Protein AF-A0A661R5F7-F1 (afdb_monomer)

Solvent-accessible surface area (backbone atoms only — not comparable to full-atom values): 4643 Å² total; per-residue (Å²): 133,87,80,90,73,87,47,75,76,60,47,48,55,54,55,51,70,74,42,87,55,46,79,44,67,44,79,51,73,68,55,51,50,43,51,53,52,26,58,76,66,72,36,55,34,38,29,37,73,33,80,76,94,55,86,82,50,52,73,40,91,49,71,66,54,45,52,52,53,48,60,75,70,55,131

Structure (mmCIF, N/CA/C/O backbone):
data_AF-A0A661R5F7-F1
#
_entry.id   AF-A0A661R5F7-F1
#
loop_
_atom_site.group_PDB
_atom_site.id
_atom_site.type_symbol
_atom_site.label_atom_id
_atom_site.label_alt_id
_atom_site.label_comp_id
_atom_site.label_asym_id
_atom_site.label_entity_id
_atom_site.label_seq_id
_atom_site.pdbx_PDB_ins_code
_atom_site.Cartn_x
_atom_site.Cartn_y
_atom_site.Cartn_z
_atom_site.occupancy
_atom_site.B_iso_or_equiv
_atom_site.auth_seq_id
_atom_site.auth_comp_id
_atom_site.auth_asym_id
_atom_site.auth_atom_id
_atom_site.pdbx_PDB_model_num
ATOM 1 N N . ILE A 1 1 ? 5.610 -19.905 -0.687 1.00 45.62 1 ILE A N 1
ATOM 2 C CA . ILE A 1 1 ? 5.979 -20.673 -1.903 1.00 45.62 1 ILE A CA 1
ATOM 3 C C . ILE A 1 1 ? 6.514 -19.681 -2.935 1.00 45.62 1 ILE A C 1
ATOM 5 O O . ILE A 1 1 ? 5.771 -18.776 -3.302 1.00 45.62 1 ILE A O 1
ATOM 9 N N . PRO A 1 2 ? 7.790 -19.748 -3.346 1.00 55.84 2 PRO A N 1
ATOM 10 C CA . PRO A 1 2 ? 8.280 -18.962 -4.475 1.00 55.84 2 PRO A CA 1
ATOM 11 C C . PRO A 1 2 ? 7.667 -19.500 -5.777 1.00 55.84 2 PRO A C 1
ATOM 13 O O . PRO A 1 2 ? 7.762 -20.690 -6.053 1.00 55.84 2 PRO A O 1
ATOM 16 N N . ILE A 1 3 ? 7.022 -18.637 -6.568 1.00 60.81 3 ILE A N 1
ATOM 17 C CA . ILE A 1 3 ? 6.551 -19.014 -7.906 1.00 60.81 3 ILE A CA 1
ATOM 18 C C . ILE A 1 3 ? 7.762 -18.948 -8.843 1.00 60.81 3 ILE A C 1
ATOM 20 O O . ILE A 1 3 ? 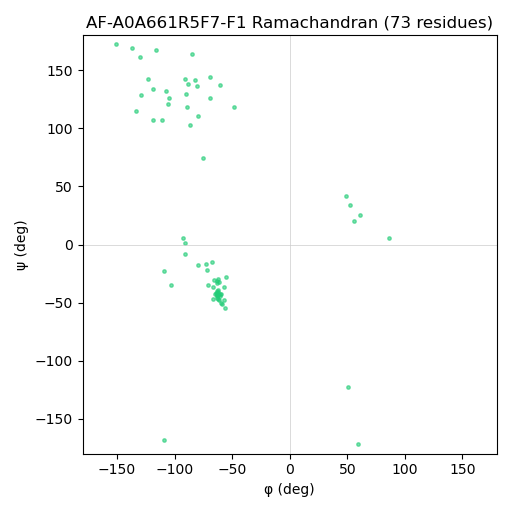8.302 -17.866 -9.078 1.00 60.81 3 ILE A O 1
ATOM 24 N N . VAL A 1 4 ? 8.220 -20.107 -9.319 1.00 61.69 4 VAL A N 1
ATOM 25 C CA . VAL A 1 4 ? 9.349 -20.263 -10.253 1.00 61.69 4 VAL A CA 1
ATOM 26 C C . VAL A 1 4 ? 8.920 -19.863 -11.661 1.00 61.69 4 VAL A C 1
ATOM 28 O O . VAL A 1 4 ? 8.659 -20.694 -12.521 1.00 61.69 4 VAL A O 1
ATOM 31 N N . THR A 1 5 ? 8.791 -18.557 -11.874 1.00 69.44 5 THR A N 1
ATOM 32 C CA . THR A 1 5 ? 8.450 -17.983 -13.181 1.00 69.44 5 THR A CA 1
ATOM 33 C C . THR A 1 5 ? 9.678 -17.638 -14.026 1.00 69.44 5 THR A C 1
ATOM 35 O O . THR A 1 5 ? 9.514 -17.242 -15.170 1.00 69.44 5 THR A O 1
ATOM 38 N N . ASP A 1 6 ? 10.885 -17.720 -13.451 1.00 79.12 6 ASP A N 1
ATOM 39 C CA . ASP A 1 6 ? 12.144 -17.206 -14.023 1.00 79.12 6 ASP A CA 1
ATOM 40 C C . ASP A 1 6 ? 12.108 -15.702 -14.387 1.00 79.12 6 ASP A C 1
ATOM 42 O O . ASP A 1 6 ? 12.911 -15.186 -15.154 1.00 79.12 6 ASP A O 1
ATOM 46 N N . LEU A 1 7 ? 11.170 -14.945 -13.799 1.00 81.00 7 LEU A N 1
ATOM 47 C CA . LEU A 1 7 ? 10.966 -13.523 -14.115 1.00 81.00 7 LEU A CA 1
ATOM 48 C C . LEU A 1 7 ? 11.779 -12.561 -13.235 1.00 81.00 7 LEU A C 1
ATOM 50 O O . LEU A 1 7 ? 11.629 -11.344 -13.359 1.00 81.00 7 LEU A O 1
ATOM 54 N N . GLY A 1 8 ? 12.591 -13.061 -12.300 1.00 82.88 8 GLY A N 1
ATOM 55 C CA . GLY A 1 8 ? 13.320 -12.218 -11.346 1.00 82.88 8 GLY A CA 1
ATOM 56 C C . GLY A 1 8 ? 12.396 -11.205 -10.652 1.00 82.88 8 GLY A C 1
ATOM 57 O O . GLY A 1 8 ? 11.390 -11.586 -10.056 1.00 82.88 8 GLY A O 1
ATOM 58 N N . HIS A 1 9 ? 12.698 -9.907 -10.771 1.00 78.75 9 HIS A N 1
ATOM 59 C CA . HIS A 1 9 ? 11.887 -8.809 -10.219 1.00 78.75 9 HIS A CA 1
ATOM 60 C C . HIS A 1 9 ? 10.562 -8.570 -10.963 1.00 78.75 9 HIS A C 1
ATOM 62 O O . HIS A 1 9 ? 9.623 -8.022 -10.384 1.00 78.75 9 HIS A O 1
ATOM 68 N N . ALA A 1 10 ? 10.435 -9.001 -12.223 1.00 82.19 10 ALA A N 1
ATOM 69 C CA . ALA A 1 10 ? 9.205 -8.810 -12.994 1.00 82.19 10 ALA A CA 1
ATOM 70 C C . ALA A 1 10 ? 8.023 -9.626 -12.435 1.00 82.19 10 ALA A C 1
ATOM 72 O O . ALA A 1 10 ? 6.867 -9.292 -12.694 1.00 82.19 10 ALA A O 1
ATOM 73 N N . ARG A 1 11 ? 8.283 -10.617 -11.567 1.00 84.00 11 ARG A N 1
ATOM 74 C CA . ARG A 1 11 ? 7.243 -11.305 -10.779 1.00 84.00 11 ARG A CA 1
ATOM 75 C C . ARG A 1 11 ? 6.390 -10.349 -9.938 1.00 84.00 11 ARG A C 1
ATOM 77 O O . ARG A 1 11 ? 5.226 -10.648 -9.694 1.00 84.00 11 ARG A O 1
ATOM 84 N N . ASN A 1 12 ? 6.936 -9.203 -9.523 1.00 84.69 12 ASN A N 1
ATOM 85 C CA . ASN A 1 12 ? 6.207 -8.226 -8.715 1.00 84.69 12 ASN A CA 1
ATOM 86 C C . ASN A 1 12 ? 5.014 -7.665 -9.490 1.00 84.69 12 ASN A C 1
ATOM 88 O O . ASN A 1 12 ? 3.962 -7.417 -8.911 1.00 84.69 12 ASN A O 1
ATOM 92 N N . VAL A 1 13 ? 5.126 -7.560 -10.819 1.00 89.75 13 VAL A N 1
ATOM 93 C CA . VAL A 1 13 ? 3.999 -7.165 -11.670 1.00 89.75 13 VAL A CA 1
ATOM 94 C C . VAL A 1 13 ? 2.863 -8.174 -11.573 1.00 89.75 13 VAL A C 1
ATOM 96 O O . VAL A 1 13 ? 1.711 -7.763 -11.484 1.00 89.75 13 VAL A O 1
ATOM 99 N N . LEU A 1 14 ? 3.167 -9.474 -11.548 1.00 89.25 14 LEU A N 1
ATOM 100 C CA . LEU A 1 14 ? 2.148 -10.513 -11.399 1.00 89.25 14 LEU A CA 1
ATOM 101 C C . LEU A 1 14 ? 1.441 -10.397 -10.050 1.00 89.25 14 LEU A C 1
ATOM 103 O O . LEU A 1 14 ? 0.216 -10.394 -10.029 1.00 89.25 14 LEU A O 1
ATOM 107 N N . ILE A 1 15 ? 2.202 -10.213 -8.966 1.00 88.38 15 ILE A N 1
ATOM 108 C CA . ILE A 1 15 ? 1.665 -10.025 -7.609 1.00 88.38 15 ILE A CA 1
ATOM 109 C C . ILE A 1 15 ? 0.707 -8.835 -7.588 1.00 88.38 15 ILE A C 1
ATOM 111 O O . ILE A 1 15 ? -0.463 -8.983 -7.239 1.00 88.38 15 ILE A O 1
ATOM 115 N N . VAL A 1 16 ? 1.166 -7.666 -8.048 1.00 94.44 16 VAL A N 1
ATOM 116 C CA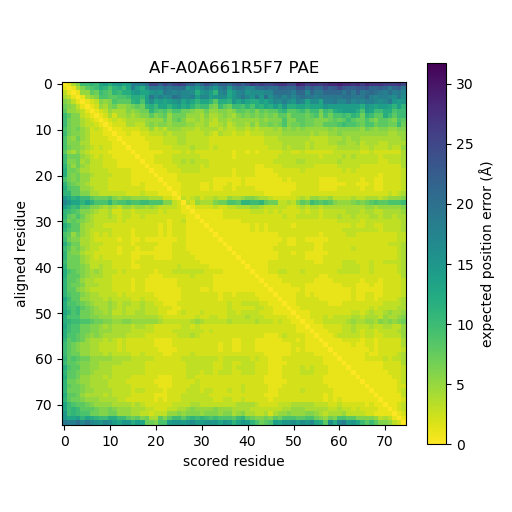 . VAL A 1 16 ? 0.321 -6.469 -8.098 1.00 94.44 16 VAL A CA 1
ATOM 117 C C . VAL A 1 16 ? -0.905 -6.708 -8.975 1.00 94.44 16 VAL A C 1
ATOM 119 O O . VAL A 1 16 ? -2.008 -6.333 -8.589 1.00 94.44 16 VAL A O 1
ATOM 122 N N . ARG A 1 17 ? -0.762 -7.349 -10.142 1.00 93.38 17 ARG A N 1
ATOM 123 C CA . ARG A 1 17 ? -1.879 -7.634 -11.059 1.00 93.38 17 ARG A CA 1
ATOM 124 C C . ARG A 1 17 ? -2.899 -8.610 -10.482 1.00 93.38 17 ARG A C 1
ATOM 126 O O . ARG A 1 17 ? -4.072 -8.433 -10.802 1.00 93.38 17 ARG A O 1
ATOM 133 N N . SER A 1 18 ? -2.498 -9.548 -9.631 1.00 92.75 18 SER A N 1
ATOM 134 C CA . SER A 1 18 ? -3.409 -10.510 -8.998 1.00 92.75 18 SER A CA 1
ATOM 135 C C . SER A 1 18 ? -4.187 -9.968 -7.796 1.00 92.75 18 SER A C 1
ATOM 137 O O . SER A 1 18 ? -5.182 -10.574 -7.430 1.00 92.75 18 SER A O 1
ATOM 139 N N . SER A 1 19 ? -3.773 -8.853 -7.187 1.00 94.06 19 SER A N 1
ATOM 140 C CA . SER A 1 19 ? -4.422 -8.329 -5.970 1.00 94.06 19 SER A CA 1
ATOM 141 C C . SER A 1 19 ? -5.547 -7.336 -6.262 1.00 94.06 19 SER A C 1
ATOM 143 O O . SER A 1 19 ? -5.376 -6.482 -7.124 1.00 94.06 19 SER A O 1
ATOM 145 N N . ASP A 1 20 ? -6.648 -7.328 -5.516 1.00 95.00 20 ASP A N 1
ATOM 146 C CA . ASP A 1 20 ? -7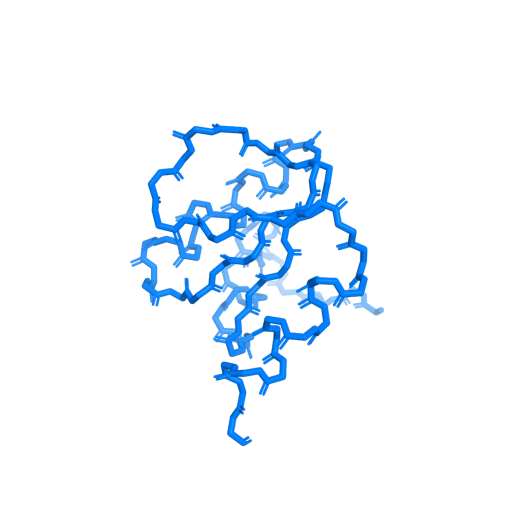.675 -6.278 -5.669 1.00 95.00 20 ASP A CA 1
ATOM 147 C C . ASP A 1 20 ? -7.159 -4.891 -5.250 1.00 95.00 20 ASP A C 1
ATOM 149 O O . ASP A 1 20 ? -7.442 -3.879 -5.891 1.00 95.00 20 ASP A O 1
ATOM 153 N N . LEU A 1 21 ? -6.324 -4.859 -4.209 1.00 96.62 21 LEU A N 1
ATOM 154 C CA . LEU A 1 21 ? -5.653 -3.676 -3.673 1.00 96.62 21 LEU A CA 1
ATOM 155 C C . LEU A 1 21 ? -4.322 -4.056 -3.021 1.00 96.62 21 LEU A C 1
ATOM 157 O O . LEU A 1 21 ? -4.001 -5.238 -2.875 1.00 96.62 21 LEU A O 1
ATOM 161 N N . LEU A 1 22 ? -3.537 -3.054 -2.627 1.00 96.94 22 LEU A N 1
ATOM 162 C CA . LEU A 1 22 ? -2.268 -3.253 -1.929 1.00 96.94 22 LEU A CA 1
ATOM 163 C C . LEU A 1 22 ? -2.252 -2.524 -0.586 1.00 96.94 22 LEU A C 1
ATOM 165 O O . LEU A 1 22 ? -2.701 -1.383 -0.483 1.00 96.94 22 LEU A O 1
ATOM 169 N N . VAL A 1 23 ? -1.645 -3.155 0.418 1.00 97.19 23 VAL A N 1
ATOM 170 C CA . VAL A 1 23 ? -1.260 -2.507 1.677 1.00 97.19 23 VAL A CA 1
ATOM 171 C C . VAL A 1 23 ? 0.263 -2.429 1.720 1.00 97.19 23 VAL A C 1
ATOM 173 O O . VAL A 1 23 ? 0.944 -3.440 1.876 1.00 97.19 23 VAL A O 1
ATOM 176 N N . ALA A 1 24 ? 0.806 -1.228 1.545 1.00 96.94 24 ALA A N 1
ATOM 177 C CA . ALA A 1 24 ? 2.239 -0.975 1.581 1.00 96.94 24 ALA A CA 1
ATOM 178 C C . ALA A 1 24 ? 2.684 -0.657 3.013 1.00 96.94 24 ALA A C 1
ATOM 180 O O . ALA A 1 24 ? 2.245 0.333 3.602 1.00 96.94 24 ALA A O 1
ATOM 181 N N . ILE A 1 25 ? 3.569 -1.490 3.563 1.00 96.31 25 ILE A N 1
ATOM 182 C CA . ILE A 1 25 ? 4.054 -1.395 4.945 1.00 96.31 25 ILE A CA 1
ATOM 183 C C . ILE A 1 25 ? 5.565 -1.175 4.937 1.00 96.31 25 ILE A C 1
ATOM 185 O O . ILE A 1 25 ? 6.284 -1.905 4.256 1.00 96.31 25 ILE A O 1
ATOM 189 N N . SER A 1 26 ? 6.059 -0.222 5.736 1.00 90.88 26 SER A N 1
ATOM 190 C CA . SER A 1 26 ? 7.492 0.120 5.789 1.00 90.88 26 SER A CA 1
ATOM 191 C C . SER A 1 26 ? 8.046 0.587 4.429 1.00 90.88 26 SER A C 1
ATOM 193 O O . SER A 1 26 ? 7.296 0.832 3.482 1.00 90.88 26 SER A O 1
ATOM 195 N N . GLY A 1 27 ? 9.361 0.766 4.317 1.00 84.06 27 GLY A N 1
ATOM 196 C CA . GLY A 1 27 ? 10.016 1.252 3.104 1.00 84.06 27 GLY A CA 1
ATOM 197 C C . GLY A 1 27 ? 11.240 0.427 2.723 1.00 84.06 27 GLY A C 1
ATOM 198 O O . GLY A 1 27 ? 12.246 0.440 3.422 1.00 84.06 27 GLY A O 1
ATOM 199 N N . SER A 1 28 ? 11.168 -0.248 1.574 1.00 91.44 28 SER A N 1
ATOM 200 C CA . SER A 1 28 ? 12.325 -0.777 0.838 1.00 91.44 28 SER A CA 1
ATOM 201 C C . SER A 1 28 ? 12.156 -0.514 -0.664 1.00 91.44 28 SER A C 1
ATOM 203 O O . SER A 1 28 ? 11.066 -0.137 -1.109 1.00 91.44 28 SER A O 1
ATOM 205 N N . TYR A 1 29 ? 13.205 -0.733 -1.463 1.00 91.62 29 TYR A N 1
ATOM 206 C CA . TYR A 1 29 ? 13.120 -0.610 -2.925 1.00 91.62 29 TYR A CA 1
ATOM 207 C C . TYR A 1 29 ? 12.146 -1.615 -3.557 1.00 91.62 29 TYR A C 1
ATOM 209 O O . TYR A 1 29 ? 11.469 -1.276 -4.527 1.00 91.62 29 TYR A O 1
ATOM 217 N N . GLY A 1 30 ? 12.018 -2.820 -2.987 1.00 89.25 30 GLY A N 1
ATOM 218 C CA . GLY A 1 30 ? 11.026 -3.805 -3.431 1.00 89.25 30 GLY A CA 1
ATOM 219 C C . GLY A 1 30 ? 9.601 -3.282 -3.252 1.00 89.25 30 GLY A C 1
ATOM 220 O O . GLY A 1 30 ? 8.820 -3.272 -4.201 1.00 89.25 30 GLY A O 1
ATOM 221 N N . THR A 1 31 ? 9.315 -2.723 -2.074 1.00 92.75 31 THR A N 1
ATOM 222 C CA . THR A 1 31 ? 8.028 -2.086 -1.763 1.00 92.75 31 THR A CA 1
ATOM 223 C C . THR A 1 31 ? 7.745 -0.901 -2.689 1.00 92.75 31 THR A C 1
ATOM 225 O O . THR A 1 31 ? 6.638 -0.767 -3.200 1.00 92.75 31 THR A O 1
ATOM 228 N N . LEU A 1 32 ? 8.747 -0.052 -2.962 1.00 94.62 32 LEU A N 1
ATOM 229 C CA . LEU A 1 32 ? 8.590 1.078 -3.887 1.00 94.62 32 LEU A CA 1
ATOM 230 C C . LEU A 1 32 ? 8.254 0.615 -5.312 1.00 94.62 32 LEU A C 1
ATOM 232 O O . LEU A 1 32 ? 7.437 1.242 -5.990 1.00 94.62 32 LEU A O 1
ATOM 236 N N . SER A 1 33 ? 8.870 -0.481 -5.765 1.00 93.50 33 SER A N 1
ATOM 237 C CA . SER A 1 33 ? 8.586 -1.078 -7.073 1.00 93.50 33 SER A CA 1
ATOM 238 C C . SER A 1 33 ? 7.128 -1.534 -7.167 1.00 93.50 33 SER A C 1
ATOM 240 O O . SER A 1 33 ? 6.433 -1.164 -8.114 1.00 93.50 33 SER A O 1
ATOM 242 N N . GLU A 1 34 ? 6.631 -2.252 -6.160 1.00 95.06 34 GLU A N 1
ATOM 243 C CA . GLU A 1 34 ? 5.236 -2.708 -6.104 1.00 95.06 34 GLU A CA 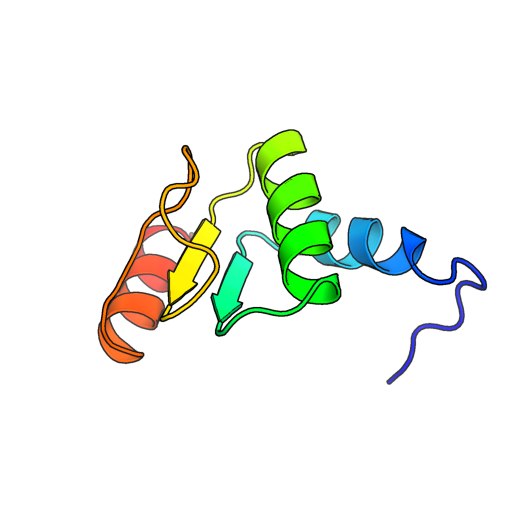1
ATOM 244 C C . GLU A 1 34 ? 4.248 -1.535 -6.044 1.00 95.06 34 GLU A C 1
ATOM 246 O O . GLU A 1 34 ? 3.281 -1.518 -6.808 1.00 95.06 34 GLU A O 1
ATOM 251 N N . ILE A 1 35 ? 4.527 -0.506 -5.230 1.00 96.19 35 ILE A N 1
ATOM 252 C CA . ILE A 1 35 ? 3.736 0.738 -5.188 1.00 96.19 35 ILE A CA 1
ATOM 253 C C . ILE A 1 35 ? 3.679 1.389 -6.577 1.00 96.19 35 ILE A C 1
ATOM 255 O O . ILE A 1 35 ? 2.605 1.754 -7.054 1.00 96.19 35 ILE A O 1
ATOM 259 N N . SER A 1 36 ? 4.824 1.519 -7.249 1.00 95.44 36 SER A N 1
ATOM 260 C CA . SER A 1 36 ? 4.908 2.167 -8.565 1.00 95.44 36 SER A CA 1
ATOM 261 C C . SER A 1 36 ? 4.100 1.411 -9.620 1.00 95.44 36 SER A C 1
ATOM 263 O O . SER A 1 36 ? 3.391 2.018 -10.427 1.00 95.44 36 SER A O 1
ATOM 265 N N . ILE A 1 37 ? 4.171 0.077 -9.601 1.00 96.06 37 ILE A N 1
ATOM 266 C CA . ILE A 1 37 ? 3.389 -0.777 -10.499 1.00 96.06 37 ILE A CA 1
ATOM 267 C C . ILE A 1 37 ? 1.892 -0.636 -10.191 1.00 96.06 37 ILE A C 1
ATOM 269 O O . ILE A 1 37 ? 1.096 -0.499 -11.118 1.00 96.06 37 ILE A O 1
ATOM 273 N N . ALA A 1 38 ? 1.496 -0.615 -8.917 1.00 96.88 38 ALA A N 1
ATOM 274 C CA . ALA A 1 38 ? 0.098 -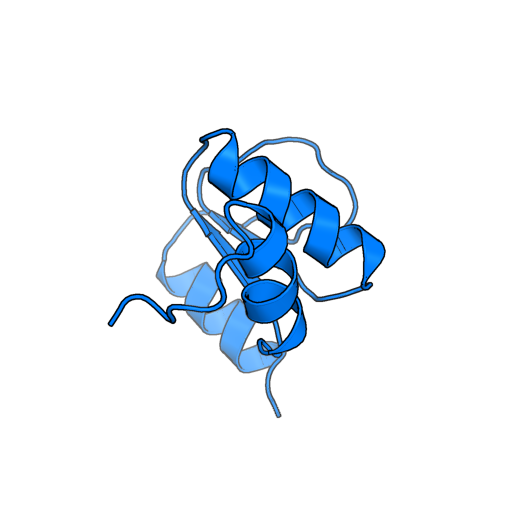0.471 -8.511 1.00 96.88 38 ALA A CA 1
ATOM 275 C C . ALA A 1 38 ? -0.504 0.869 -8.951 1.00 96.88 38 ALA A C 1
ATOM 277 O O . ALA A 1 38 ? -1.592 0.878 -9.528 1.00 96.88 38 ALA A O 1
ATOM 278 N N . LEU A 1 39 ? 0.234 1.974 -8.790 1.00 96.50 39 LEU A N 1
ATOM 279 C CA . LEU A 1 39 ? -0.175 3.295 -9.280 1.00 96.50 39 LEU A CA 1
ATOM 280 C C . LEU A 1 39 ? -0.354 3.301 -10.802 1.00 96.50 39 LEU A C 1
ATOM 282 O O . LEU A 1 39 ? -1.359 3.801 -11.303 1.00 96.50 39 LEU A O 1
ATOM 286 N N . LYS A 1 40 ? 0.578 2.688 -11.546 1.00 96.06 40 LYS A N 1
ATOM 287 C CA . LYS A 1 40 ? 0.481 2.564 -13.012 1.00 96.06 40 LYS A CA 1
ATOM 288 C C . LYS A 1 40 ? -0.733 1.743 -13.456 1.00 96.06 40 LYS A C 1
ATOM 290 O O . LYS A 1 40 ? -1.265 1.967 -14.539 1.00 96.06 40 LYS A O 1
ATOM 295 N N . LEU A 1 41 ? -1.160 0.794 -12.631 1.00 95.88 41 LEU A N 1
ATOM 296 C CA . LEU A 1 41 ? -2.313 -0.069 -12.873 1.00 95.88 41 LEU A CA 1
ATOM 297 C C . LEU A 1 41 ? -3.617 0.470 -12.276 1.00 95.88 41 LEU A C 1
ATOM 299 O O . LEU A 1 41 ? -4.621 -0.239 -12.321 1.00 95.88 41 LEU A O 1
ATOM 303 N N . ALA A 1 42 ? -3.597 1.687 -11.722 1.00 95.56 42 ALA A N 1
ATOM 304 C CA . ALA A 1 42 ? -4.723 2.310 -11.033 1.00 95.56 42 ALA A CA 1
ATOM 305 C C . ALA A 1 42 ? -5.330 1.427 -9.923 1.00 95.56 42 ALA A C 1
ATOM 307 O O . ALA A 1 42 ? -6.538 1.456 -9.687 1.00 95.56 42 ALA A O 1
ATOM 308 N N . LYS A 1 43 ? -4.496 0.634 -9.237 1.00 96.06 43 LYS A N 1
ATOM 309 C CA . LYS A 1 43 ? -4.943 -0.173 -8.098 1.00 96.06 43 LYS A CA 1
ATOM 310 C C . LYS A 1 43 ? -4.997 0.667 -6.824 1.00 96.06 43 LYS A C 1
ATOM 312 O O . LYS A 1 43 ? -4.093 1.478 -6.618 1.00 96.06 43 LYS A O 1
ATOM 317 N N . PRO A 1 44 ? -6.001 0.469 -5.951 1.00 96.88 44 PRO A N 1
ATOM 318 C CA . PRO A 1 44 ? -6.031 1.120 -4.649 1.00 96.88 44 PRO A CA 1
ATOM 319 C C . PRO A 1 44 ? -4.819 0.716 -3.805 1.00 96.88 44 PRO A C 1
ATOM 321 O O . PRO A 1 44 ? -4.445 -0.459 -3.757 1.00 96.88 44 PRO A O 1
ATOM 324 N N . ILE A 1 45 ? -4.218 1.692 -3.125 1.00 97.62 45 ILE A N 1
ATOM 325 C CA . ILE A 1 45 ? -3.069 1.478 -2.242 1.00 97.62 45 ILE A CA 1
ATOM 326 C C . ILE A 1 45 ? -3.356 2.120 -0.891 1.00 97.62 45 ILE A C 1
ATOM 328 O O . ILE A 1 45 ? -3.678 3.309 -0.814 1.00 97.62 45 ILE A O 1
ATOM 332 N N . ILE A 1 46 ? -3.183 1.341 0.170 1.00 98.12 46 ILE A N 1
ATOM 333 C CA . ILE A 1 46 ? -3.199 1.802 1.556 1.00 98.12 46 ILE A CA 1
ATOM 334 C C . ILE A 1 46 ? -1.756 1.824 2.058 1.00 98.12 46 ILE A C 1
ATOM 336 O O . ILE A 1 46 ? -1.046 0.828 1.953 1.00 98.12 46 ILE A O 1
ATOM 340 N N . GLY A 1 47 ? -1.299 2.960 2.576 1.00 97.56 47 GLY A N 1
ATOM 341 C CA . GLY A 1 47 ? 0.067 3.130 3.069 1.00 97.56 47 GLY A CA 1
ATOM 342 C C . GLY A 1 47 ? 0.125 3.161 4.592 1.00 97.56 47 GLY A C 1
ATOM 343 O O . GLY A 1 47 ? -0.443 4.066 5.199 1.00 97.56 47 GLY A O 1
ATOM 344 N N . LEU A 1 48 ? 0.867 2.236 5.204 1.00 97.69 48 LEU A N 1
ATOM 345 C CA . LEU A 1 48 ? 1.108 2.176 6.648 1.00 97.69 48 LEU A CA 1
ATOM 346 C C . LEU A 1 48 ? 2.607 2.313 6.935 1.00 97.69 48 LEU A C 1
ATOM 348 O O . LEU A 1 48 ? 3.387 1.387 6.708 1.00 97.69 48 LEU A O 1
ATOM 352 N N . ARG A 1 49 ? 3.022 3.476 7.455 1.00 96.00 49 ARG A N 1
ATOM 353 C CA . ARG A 1 49 ? 4.441 3.789 7.735 1.00 96.00 49 ARG A CA 1
ATOM 354 C C . ARG A 1 49 ? 5.366 3.471 6.543 1.00 96.00 49 ARG A C 1
ATOM 356 O O . ARG A 1 49 ? 6.431 2.898 6.727 1.00 96.00 49 ARG A O 1
ATOM 363 N N . THR A 1 50 ? 4.931 3.792 5.323 1.00 95.88 50 THR A N 1
ATOM 364 C CA . THR A 1 50 ? 5.648 3.509 4.066 1.00 95.88 50 THR A CA 1
ATOM 365 C C . THR A 1 50 ? 6.197 4.784 3.415 1.00 95.88 50 THR A C 1
ATOM 367 O O . THR A 1 50 ? 6.217 5.839 4.047 1.00 95.88 50 THR A O 1
ATOM 370 N N . TRP A 1 51 ? 6.644 4.695 2.160 1.00 94.56 51 TRP A N 1
ATOM 371 C CA . TRP A 1 51 ? 7.114 5.816 1.346 1.00 94.56 51 TRP A CA 1
ATOM 372 C C . TRP A 1 51 ? 6.134 7.005 1.390 1.00 94.56 51 TRP A C 1
ATOM 374 O O . TRP A 1 51 ? 4.971 6.850 1.000 1.00 94.56 51 TRP A O 1
ATOM 384 N N . PRO A 1 52 ? 6.563 8.183 1.882 1.00 94.00 52 PRO A N 1
ATOM 385 C CA . PRO A 1 52 ? 5.667 9.307 2.122 1.00 94.00 52 PRO A CA 1
ATOM 386 C C . PRO A 1 52 ? 5.435 10.153 0.860 1.00 94.00 52 PRO A C 1
ATOM 388 O O . PRO A 1 52 ? 6.198 10.099 -0.100 1.00 94.00 52 PRO A O 1
ATOM 391 N N . HIS A 1 53 ? 4.391 10.985 0.896 1.00 92.69 53 HIS A N 1
ATOM 392 C CA . HIS A 1 53 ? 4.105 12.033 -0.099 1.00 92.69 53 HIS A CA 1
ATOM 393 C C . HIS A 1 53 ? 3.877 11.555 -1.546 1.00 92.69 53 HIS A C 1
ATOM 395 O O . HIS A 1 53 ? 4.029 12.330 -2.491 1.00 92.69 53 HIS A O 1
ATOM 401 N N . MET A 1 54 ? 3.451 10.307 -1.739 1.00 94.75 54 MET A N 1
ATOM 402 C CA . MET A 1 54 ? 3.070 9.790 -3.053 1.00 94.75 54 MET A CA 1
ATOM 403 C C . MET A 1 54 ? 1.578 10.030 -3.308 1.00 94.75 54 MET A C 1
ATOM 405 O O . MET A 1 54 ? 0.721 9.702 -2.485 1.00 94.75 54 MET A O 1
ATOM 409 N N . LYS A 1 55 ? 1.246 10.602 -4.470 1.00 96.00 55 LYS A N 1
ATOM 410 C CA . LYS A 1 55 ? -0.150 10.782 -4.897 1.00 96.00 55 LYS A CA 1
ATOM 411 C C . LYS A 1 55 ? -0.784 9.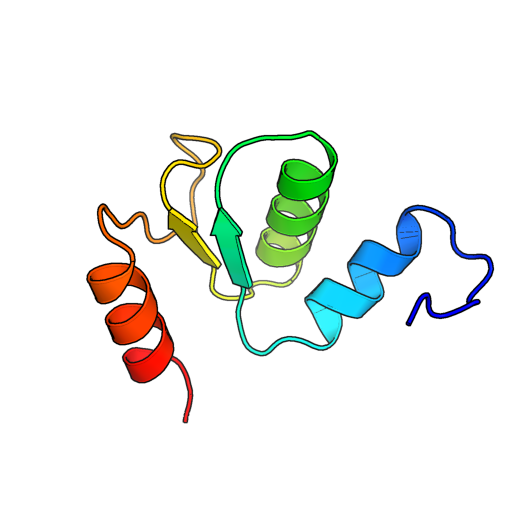423 -5.214 1.00 96.00 55 LYS A C 1
ATOM 413 O O . LYS A 1 55 ? -0.123 8.554 -5.769 1.00 96.00 55 LYS A O 1
ATOM 418 N N . GLY A 1 56 ? -2.072 9.270 -4.903 1.00 94.75 56 GLY A N 1
ATOM 419 C CA . GLY A 1 56 ? -2.825 8.035 -5.167 1.00 94.75 56 GLY A CA 1
ATOM 420 C C . GLY A 1 56 ? -2.720 6.966 -4.074 1.00 94.75 56 GLY A C 1
ATOM 421 O O . GLY A 1 56 ? -3.256 5.878 -4.251 1.00 94.75 56 GLY A O 1
ATOM 422 N N . ILE A 1 57 ? -2.072 7.271 -2.943 1.00 96.88 57 ILE A N 1
ATOM 423 C CA . ILE A 1 57 ? -2.004 6.387 -1.772 1.00 96.88 57 ILE A CA 1
ATOM 424 C C . ILE A 1 57 ? -2.890 6.940 -0.651 1.00 96.88 57 ILE A C 1
ATOM 426 O O . ILE A 1 57 ? -2.801 8.118 -0.298 1.00 96.88 57 ILE A O 1
ATOM 430 N N . ARG A 1 58 ? -3.724 6.079 -0.057 1.00 96.88 58 ARG A N 1
ATOM 431 C CA . ARG A 1 58 ? -4.467 6.373 1.176 1.00 96.88 58 ARG A CA 1
ATOM 43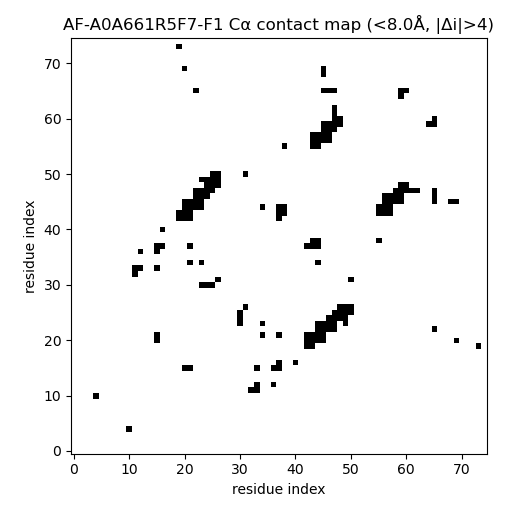2 C C . ARG A 1 58 ? -3.586 6.035 2.378 1.00 96.88 58 ARG A C 1
ATOM 434 O O . ARG A 1 58 ? -3.418 4.869 2.716 1.00 96.88 58 ARG A O 1
ATOM 441 N N . TYR A 1 59 ? -3.012 7.042 3.021 1.00 97.69 59 TYR A N 1
ATOM 442 C CA . TYR A 1 59 ? -2.171 6.833 4.199 1.00 97.69 59 TYR A CA 1
ATOM 443 C C . TYR A 1 59 ? -3.002 6.643 5.469 1.00 97.69 59 TYR A C 1
ATOM 445 O O . TYR A 1 59 ? -3.944 7.394 5.717 1.00 97.69 59 TYR A O 1
ATOM 453 N N . VAL A 1 60 ? -2.609 5.665 6.281 1.00 97.50 60 VAL A N 1
ATOM 454 C CA . VAL A 1 60 ? -3.230 5.313 7.565 1.00 97.50 60 VAL A CA 1
ATOM 455 C C . VAL A 1 60 ? -2.169 5.207 8.662 1.00 97.50 60 VAL A C 1
ATOM 457 O O . VAL A 1 60 ? -0.970 5.108 8.372 1.00 97.50 60 VAL A O 1
ATOM 460 N N . LYS A 1 61 ? -2.584 5.273 9.932 1.00 96.44 61 LYS A N 1
ATOM 461 C CA . LYS A 1 61 ? -1.649 5.340 11.071 1.00 96.44 61 LYS A CA 1
ATOM 462 C C . LYS A 1 61 ? -1.508 4.009 11.798 1.00 96.44 61 LYS A C 1
ATOM 464 O O . LYS A 1 61 ? -0.408 3.687 12.261 1.00 96.44 61 LYS A O 1
ATOM 469 N N . THR A 1 62 ? -2.593 3.249 11.885 1.00 97.75 62 THR A N 1
ATOM 470 C CA . THR A 1 62 ? -2.660 1.991 12.633 1.00 97.75 62 THR A CA 1
ATOM 471 C C . THR A 1 62 ? -2.924 0.803 11.708 1.00 97.75 62 THR A C 1
ATOM 473 O O . THR A 1 62 ? -3.211 0.967 10.519 1.00 97.75 62 THR A O 1
ATOM 476 N N . ALA A 1 63 ? -2.752 -0.410 12.235 1.00 97.06 63 ALA A N 1
ATOM 477 C CA . ALA A 1 63 ? -3.088 -1.616 11.483 1.00 97.06 63 ALA A CA 1
ATOM 478 C C . ALA A 1 63 ? -4.611 -1.750 11.342 1.00 97.06 63 ALA A C 1
ATOM 480 O O . ALA A 1 63 ? -5.098 -2.158 10.292 1.00 97.06 63 ALA A O 1
ATOM 481 N N . GLU A 1 64 ? -5.341 -1.336 12.371 1.00 97.94 64 GLU A N 1
ATOM 482 C CA . GLU A 1 64 ? -6.798 -1.292 12.433 1.00 97.94 64 GLU A CA 1
ATOM 483 C C . GLU A 1 64 ? -7.356 -0.395 11.319 1.00 97.94 64 GLU A C 1
ATOM 485 O O . GLU A 1 64 ? -8.132 -0.866 10.491 1.00 97.94 64 GLU A O 1
ATOM 490 N N . ASP A 1 65 ? -6.845 0.837 11.187 1.00 97.75 65 ASP A N 1
ATOM 491 C CA . ASP A 1 65 ? -7.227 1.759 10.107 1.00 97.75 65 ASP A CA 1
ATOM 492 C C . AS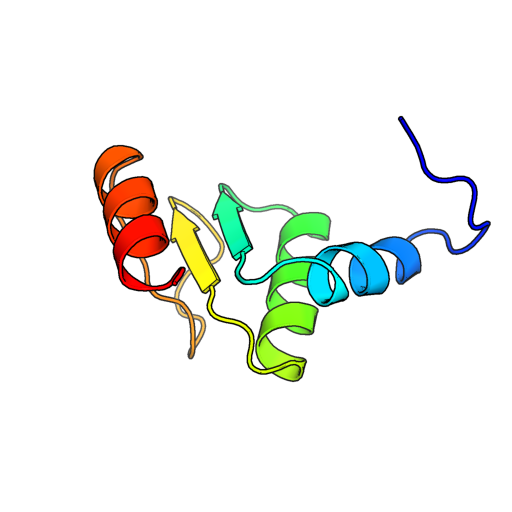P A 1 65 ? -6.981 1.145 8.716 1.00 97.75 65 ASP A C 1
ATOM 494 O O . ASP A 1 65 ? -7.719 1.400 7.760 1.00 97.75 65 ASP A O 1
ATOM 498 N N . ALA A 1 66 ? -5.900 0.367 8.577 1.00 97.44 66 ALA A N 1
ATOM 499 C CA . ALA A 1 66 ? -5.572 -0.295 7.323 1.00 97.44 66 ALA A CA 1
ATOM 500 C C . ALA A 1 66 ? -6.614 -1.366 6.988 1.00 97.44 66 ALA A C 1
ATOM 502 O O . ALA A 1 66 ? -7.107 -1.393 5.863 1.00 97.44 66 ALA A O 1
ATOM 503 N N . VAL A 1 67 ? -6.977 -2.210 7.956 1.00 97.00 67 VAL A N 1
ATOM 504 C CA . VAL A 1 67 ? -7.987 -3.267 7.791 1.00 97.00 67 VAL A CA 1
ATOM 505 C C . VAL A 1 67 ? -9.370 -2.679 7.499 1.00 97.00 67 VAL A C 1
ATOM 507 O O . VAL A 1 67 ? -10.060 -3.161 6.596 1.00 97.00 67 VAL A O 1
ATOM 510 N N . ASP A 1 68 ? -9.751 -1.600 8.180 1.00 97.12 68 ASP A N 1
ATOM 511 C CA . ASP A 1 68 ? -11.016 -0.902 7.928 1.00 97.12 68 ASP A CA 1
ATOM 512 C C . ASP A 1 68 ? -11.052 -0.314 6.513 1.00 97.12 68 ASP A C 1
ATOM 514 O O . ASP A 1 68 ? -12.028 -0.471 5.771 1.00 97.12 68 ASP A O 1
ATOM 518 N N . ALA A 1 69 ? -9.951 0.311 6.083 1.00 96.31 69 ALA A N 1
ATOM 519 C CA . ALA A 1 69 ? -9.831 0.831 4.728 1.00 96.31 69 ALA A CA 1
ATOM 520 C C . ALA A 1 69 ? -9.886 -0.284 3.672 1.00 96.31 69 ALA A C 1
ATOM 522 O O . ALA A 1 69 ? -10.536 -0.088 2.644 1.00 96.31 69 ALA A O 1
ATOM 523 N N . VAL A 1 70 ? -9.260 -1.441 3.919 1.00 96.56 70 VAL A N 1
ATOM 524 C CA . VAL A 1 70 ? -9.357 -2.625 3.045 1.00 96.56 70 VAL A CA 1
ATOM 525 C C . VAL A 1 70 ? -10.812 -3.075 2.923 1.00 96.56 70 VAL A C 1
ATOM 527 O O . VAL A 1 70 ? -11.320 -3.201 1.811 1.00 96.56 70 VAL A O 1
ATOM 530 N N . SER A 1 71 ? -11.500 -3.240 4.053 1.00 94.56 71 SER A N 1
ATOM 531 C CA . SER A 1 71 ? -12.893 -3.704 4.102 1.00 94.56 71 SER A CA 1
ATOM 532 C C . SER A 1 71 ? -13.854 -2.754 3.382 1.00 94.56 71 SER A C 1
ATOM 534 O O . SER A 1 71 ? -14.819 -3.197 2.774 1.00 94.56 71 SER A O 1
ATOM 536 N N . SER A 1 72 ? -13.571 -1.445 3.387 1.00 93.00 72 SER A N 1
ATOM 537 C CA . SER A 1 72 ? -14.370 -0.450 2.651 1.00 93.00 72 SER A CA 1
ATOM 538 C C . SER A 1 72 ? -14.185 -0.478 1.126 1.00 93.00 72 SER A C 1
ATOM 540 O O . SER A 1 72 ? -14.978 0.126 0.404 1.00 93.00 72 SER A O 1
ATOM 542 N N . LEU A 1 73 ? -13.115 -1.111 0.636 1.00 89.38 73 LEU A N 1
ATOM 543 C CA . LEU A 1 73 ? -12.710 -1.094 -0.774 1.00 89.38 73 LEU A CA 1
ATOM 544 C C . LEU A 1 73 ? -12.926 -2.436 -1.481 1.00 89.38 73 LEU A C 1
ATOM 546 O O . LEU A 1 73 ? -13.032 -2.458 -2.708 1.00 89.38 73 LEU A O 1
ATOM 550 N N . ILE A 1 74 ? -12.977 -3.535 -0.730 1.00 85.81 74 ILE A N 1
ATOM 551 C CA . ILE A 1 74 ? -13.273 -4.873 -1.246 1.00 85.81 74 ILE A CA 1
ATOM 552 C C . ILE A 1 74 ? -14.795 -5.085 -1.227 1.00 85.81 74 ILE A C 1
ATOM 554 O O . ILE A 1 74 ? -15.467 -4.668 -0.287 1.00 85.81 74 ILE A O 1
ATOM 558 N N . LYS A 1 75 ? -15.334 -5.684 -2.295 1.00 65.88 75 LYS A N 1
ATOM 559 C CA . LYS A 1 75 ? -16.74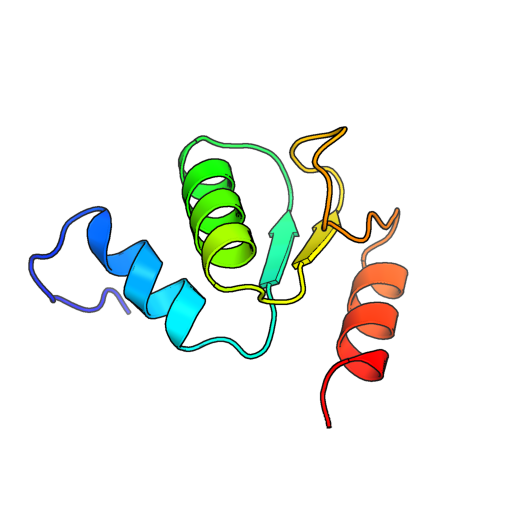8 -6.073 -2.404 1.00 65.88 75 LYS A CA 1
ATOM 560 C C . LYS A 1 75 ? -16.984 -7.475 -1.868 1.00 65.88 75 LYS A C 1
ATOM 562 O O . LYS A 1 75 ? -16.105 -8.331 -2.105 1.00 65.88 75 LYS A O 1
#

Mean predicted aligned error: 4.2 Å

pLDDT: mean 90.8, std 10.49, range [45.62, 98.12]

Radius of gyration: 12.57 Å; Cα contacts (8 Å, |Δi|>4): 89; chains: 1; bounding box: 30×33×27 Å

Secondary structure (DSSP, 8-state):
-----S-GGGHHHHHHHH-SSEEEES--HHHHHHHHHHHHTT--EEEES-S-S-TTEEEESSHHHHHHHHHHH--

Foldseek 3Di:
DDDPPVCVLCVLLVVLVPDQAEEQEAEDPSSVVNVVSNVVVLHQYEYENYDPDDPRYNYDDDPVRVVVVVVVRDD

Sequence (75 aa):
IPIVTDLGHARNVLIVRSSDLLVAISGSYGTLSEISIALKLAKPIIGLRTWPHMKGIRYVKTAEDAVDAVSSLIK

Nearest PDB structures (foldseek):
  8i5z-assembly1_C  TM=6.542E-01  e=4.190E+00  Thermodesulfatator indicus DSM 15286
  4dq0-assembly1_A  TM=4.258E-01  e=2.293E+00  Escherichia coli O157:H7 str. Sakai
  4eqw-assembly1_B  TM=4.102E-01  e=2.804E+00  Staphylococcus aureus subsp. aureus USA300
  8i5z-assembly1_D  TM=4.419E-01  e=5.476E+00  Thermodesulfatator indicus DSM 15286